Protein AF-A0A2E0ZLF5-F1 (afdb_monomer_lite)

Foldseek 3Di:
DDWDQDDQPDQFAFIFDKDWDWDDDPNDTDTDAIDGRQDRAAGSSDHADWDWDAFFPPFIWIWGWYWDDDPQKIWIKIWIWGDDPRDIDGQDIDTAKIDRRVLGWMKGWDWDFAYDPVDRGTKIKIWMWIWDADPPVDGDIDTDTDIWIWDDDDRHTDTDDDD

Sequence (163 aa):
MLTETINSECHACFPILTFAIFQRQAEEWILVSNQSDFSSIGSWGHAPPAKLIKIGQNRFGILFHHNNISSGISIGEIILVSELNSEFQIVLHEQIALRYLEEGWGYESEVTFIEDAESDWHKIQITTTGTIPTSATKQGVESIEEEKWFVWDEGSYRLAESN

Structure (mmCIF, N/CA/C/O backbone):
data_AF-A0A2E0ZLF5-F1
#
_entry.id   AF-A0A2E0ZLF5-F1
#
loop_
_atom_site.group_PDB
_atom_site.id
_atom_site.type_symbol
_atom_site.label_atom_id
_atom_site.label_alt_id
_atom_site.label_comp_id
_atom_site.label_asym_id
_atom_site.label_entity_id
_atom_site.label_seq_id
_atom_site.pdbx_PDB_ins_code
_atom_site.Cartn_x
_atom_site.Cartn_y
_atom_site.Cartn_z
_atom_site.occupancy
_atom_site.B_iso_or_equiv
_atom_site.auth_seq_id
_atom_site.auth_comp_id
_atom_site.auth_asym_id
_atom_site.auth_atom_id
_atom_site.pdbx_PDB_model_num
ATOM 1 N N . MET A 1 1 ? -9.240 -11.199 8.576 1.00 52.41 1 MET A N 1
ATOM 2 C CA . MET A 1 1 ? -9.731 -10.930 7.211 1.00 52.41 1 MET A CA 1
ATOM 3 C C . MET A 1 1 ? -10.483 -12.148 6.747 1.00 52.41 1 MET A C 1
ATOM 5 O O . MET A 1 1 ? -9.963 -13.248 6.893 1.00 52.41 1 MET A O 1
ATOM 9 N N . LEU A 1 2 ? -11.695 -11.943 6.256 1.00 54.41 2 LEU A N 1
ATOM 10 C CA . LEU A 1 2 ? -12.476 -12.976 5.594 1.00 54.41 2 LEU A CA 1
ATOM 11 C C . LEU A 1 2 ? -12.567 -12.590 4.119 1.00 54.41 2 LEU A C 1
ATOM 13 O O . LEU A 1 2 ? -12.679 -11.408 3.793 1.00 54.41 2 LEU A O 1
ATOM 17 N N . THR A 1 3 ? -12.464 -13.581 3.245 1.00 55.84 3 THR A N 1
ATOM 18 C CA . THR A 1 3 ? -12.505 -13.407 1.791 1.00 55.84 3 THR A CA 1
ATOM 19 C C . THR A 1 3 ? -13.573 -14.332 1.245 1.00 55.84 3 THR A C 1
ATOM 21 O O . THR A 1 3 ? -13.534 -15.529 1.534 1.00 55.84 3 THR A O 1
ATOM 24 N N . GLU A 1 4 ? -14.504 -13.798 0.463 1.00 53.81 4 GLU A N 1
ATOM 25 C CA . GLU A 1 4 ? -15.520 -14.593 -0.219 1.00 53.81 4 GLU A CA 1
ATOM 26 C C . GLU A 1 4 ? -15.163 -14.685 -1.705 1.00 53.81 4 GLU A C 1
ATOM 28 O O . GLU A 1 4 ? -15.055 -13.674 -2.400 1.00 53.81 4 GLU A O 1
ATOM 33 N N . THR A 1 5 ? -14.932 -15.904 -2.195 1.00 53.31 5 THR A N 1
ATOM 34 C CA . THR A 1 5 ? -14.670 -16.149 -3.616 1.00 53.31 5 THR A CA 1
ATOM 35 C C . THR A 1 5 ? -15.984 -16.490 -4.303 1.00 53.31 5 THR A C 1
ATOM 37 O O . THR A 1 5 ? -16.478 -17.614 -4.211 1.00 53.31 5 THR A O 1
ATOM 40 N N . ILE A 1 6 ? -16.551 -15.520 -5.017 1.00 51.09 6 ILE A N 1
ATOM 41 C CA . ILE A 1 6 ? -17.729 -15.740 -5.854 1.00 51.09 6 ILE A CA 1
ATOM 42 C C . ILE A 1 6 ? -17.239 -16.368 -7.166 1.00 51.09 6 ILE A C 1
ATOM 44 O O . ILE A 1 6 ? -16.841 -15.669 -8.091 1.00 51.09 6 ILE A O 1
ATOM 48 N N . ASN A 1 7 ? -17.280 -17.702 -7.228 1.00 50.22 7 ASN A N 1
ATOM 49 C CA . ASN A 1 7 ? -17.071 -18.526 -8.426 1.00 50.22 7 ASN A CA 1
ATOM 50 C C . ASN A 1 7 ? -15.598 -18.678 -8.890 1.00 50.22 7 ASN A C 1
ATOM 52 O O . ASN A 1 7 ? -14.987 -17.767 -9.446 1.00 50.22 7 ASN A O 1
ATOM 56 N N . SER A 1 8 ? -15.033 -19.879 -8.721 1.00 51.19 8 SER A N 1
ATOM 57 C CA . SER A 1 8 ? -13.628 -20.224 -9.020 1.00 51.19 8 SER A CA 1
ATOM 58 C C . SER A 1 8 ? -13.245 -20.227 -10.510 1.00 51.19 8 SER A C 1
ATOM 60 O O . SER A 1 8 ? -12.102 -20.522 -10.841 1.00 51.19 8 SER A O 1
ATOM 62 N N . GLU A 1 9 ? -14.180 -19.922 -11.414 1.00 56.34 9 GLU A N 1
ATOM 63 C CA . GLU A 1 9 ? -13.961 -19.872 -12.871 1.00 56.34 9 GLU A CA 1
ATOM 64 C C . GLU A 1 9 ? -13.923 -18.440 -13.433 1.00 56.34 9 GLU A C 1
ATOM 66 O O . GLU A 1 9 ? -13.903 -18.226 -14.647 1.00 56.34 9 GLU A O 1
ATOM 71 N N . CYS A 1 10 ? -13.941 -17.423 -12.572 1.00 64.31 10 CYS A N 1
ATOM 72 C CA . CYS A 1 10 ? -14.057 -16.053 -13.037 1.00 64.31 10 CYS A CA 1
ATOM 73 C C . CYS A 1 10 ? -12.703 -15.454 -13.449 1.00 64.31 10 CYS A C 1
ATOM 75 O O . CYS A 1 10 ? -11.949 -14.924 -12.631 1.00 64.31 10 CYS A O 1
ATOM 77 N N . HIS A 1 11 ? -12.446 -15.454 -14.759 1.00 61.75 11 HIS A N 1
ATOM 78 C CA . HIS A 1 11 ? -11.288 -14.821 -15.408 1.00 61.75 11 HIS A CA 1
ATOM 79 C C . HIS A 1 11 ? -11.178 -13.291 -15.200 1.00 61.75 11 HIS A C 1
ATOM 81 O O . HIS A 1 11 ? -10.225 -12.680 -15.668 1.00 61.75 11 HIS A O 1
ATOM 87 N N . ALA A 1 12 ? -12.144 -12.642 -14.548 1.00 66.06 12 ALA A N 1
ATOM 88 C CA . ALA A 1 12 ? -12.142 -11.192 -14.341 1.00 66.06 12 ALA A CA 1
ATOM 89 C C . ALA A 1 12 ? -12.788 -10.774 -13.010 1.00 66.06 12 ALA A C 1
ATOM 91 O O . ALA A 1 12 ? -13.354 -9.687 -12.911 1.00 66.06 12 ALA A O 1
ATOM 92 N N . CYS A 1 13 ? -12.752 -11.638 -11.990 1.00 74.06 13 CYS A N 1
ATOM 93 C CA . CYS A 1 13 ? -13.329 -11.299 -10.693 1.00 74.06 13 CYS A CA 1
ATOM 94 C C . CYS A 1 13 ? -12.293 -10.688 -9.759 1.00 74.06 13 CYS A C 1
ATOM 96 O O . CYS A 1 13 ? -11.176 -11.189 -9.610 1.00 74.06 13 CYS A O 1
ATOM 98 N N . PHE A 1 14 ? -12.729 -9.644 -9.069 1.00 78.94 14 PHE A N 1
ATOM 99 C CA . PHE A 1 14 ? -12.044 -9.076 -7.924 1.00 78.94 14 PHE A CA 1
ATOM 100 C C . PHE A 1 14 ? -12.754 -9.584 -6.667 1.00 78.94 14 PHE A C 1
ATOM 102 O O . PHE A 1 14 ? -13.984 -9.505 -6.605 1.00 78.94 14 PHE A O 1
ATOM 109 N N . PRO A 1 15 ? -12.031 -10.155 -5.692 1.00 83.81 15 PRO A N 1
ATOM 110 C CA . PRO A 1 15 ? -12.657 -10.596 -4.454 1.00 83.81 15 PRO A CA 1
ATOM 111 C C . PRO A 1 15 ? -13.179 -9.380 -3.687 1.00 83.81 15 PRO A C 1
ATOM 113 O O . PRO A 1 15 ? -12.544 -8.325 -3.673 1.00 83.81 15 PRO A O 1
ATOM 116 N N . ILE A 1 16 ? -14.311 -9.545 -3.013 1.00 85.25 16 ILE A N 1
ATOM 117 C CA . ILE A 1 16 ? -14.809 -8.538 -2.081 1.00 85.25 16 ILE A CA 1
ATOM 118 C C . ILE A 1 16 ? -14.161 -8.796 -0.721 1.00 85.25 16 ILE A C 1
ATOM 120 O O . ILE A 1 16 ? -14.220 -9.908 -0.186 1.00 85.25 16 ILE A O 1
ATOM 124 N N . LEU A 1 17 ? -13.511 -7.775 -0.167 1.00 88.56 17 LEU A N 1
ATOM 125 C CA . LEU A 1 17 ? -12.876 -7.863 1.143 1.00 88.56 17 LEU A CA 1
ATOM 126 C C . LEU A 1 17 ? -13.824 -7.425 2.259 1.00 88.56 17 LEU A C 1
ATOM 128 O O . LEU A 1 17 ? -14.506 -6.409 2.151 1.00 88.56 17 LEU A O 1
ATOM 132 N N . THR A 1 18 ? -13.804 -8.175 3.362 1.00 89.56 18 THR A N 1
ATOM 133 C CA . THR A 1 18 ? -14.472 -7.818 4.618 1.00 89.56 18 THR A CA 1
ATOM 134 C C . THR A 1 18 ? -13.446 -7.704 5.742 1.00 89.56 18 THR A C 1
ATOM 136 O O . THR A 1 18 ? -12.624 -8.609 5.965 1.00 89.56 18 THR A O 1
ATOM 139 N N . PHE A 1 19 ? -13.518 -6.602 6.486 1.00 90.94 19 PHE A N 1
ATOM 140 C CA . PHE A 1 19 ? -12.708 -6.373 7.675 1.00 90.94 19 PHE A CA 1
ATOM 141 C C . PHE A 1 19 ? -13.544 -6.518 8.938 1.00 90.94 19 PHE A C 1
ATOM 143 O O . PHE A 1 19 ? -14.638 -5.981 9.042 1.00 90.94 19 PHE A O 1
ATOM 150 N N . ALA A 1 20 ? -12.995 -7.235 9.912 1.00 90.25 20 ALA A N 1
ATOM 151 C CA . ALA A 1 20 ? -13.633 -7.472 11.194 1.00 90.25 20 ALA A CA 1
ATOM 152 C C . ALA A 1 20 ? -12.602 -7.312 12.308 1.00 90.25 20 ALA A C 1
ATOM 154 O O . ALA A 1 20 ? -11.486 -7.835 12.205 1.00 90.25 20 ALA A O 1
ATOM 155 N N . ILE A 1 21 ? -12.991 -6.609 13.367 1.00 88.62 21 ILE A N 1
ATOM 156 C CA . ILE A 1 21 ? -12.199 -6.440 14.582 1.00 88.62 21 ILE A CA 1
ATOM 157 C C . ILE A 1 21 ? -12.803 -7.334 15.651 1.00 88.62 21 ILE A C 1
ATOM 159 O O . ILE A 1 21 ? -13.998 -7.260 15.945 1.00 88.62 21 ILE A O 1
ATOM 163 N N . PHE A 1 22 ? -11.952 -8.164 16.245 1.00 91.00 22 PHE A N 1
ATOM 164 C CA . PHE A 1 22 ? -12.310 -8.997 17.379 1.00 91.00 22 PHE A CA 1
ATOM 165 C C . PHE A 1 22 ? -11.577 -8.500 18.617 1.00 91.00 22 PHE A C 1
ATOM 167 O O . PHE A 1 22 ? -10.369 -8.264 18.579 1.00 91.00 22 PHE A O 1
ATOM 174 N N . GLN A 1 23 ? -12.297 -8.381 19.726 1.00 92.00 23 GLN A N 1
ATOM 175 C CA . GLN A 1 23 ? -11.713 -8.087 21.026 1.00 92.00 23 GLN A CA 1
ATOM 176 C C . GLN A 1 23 ? -11.833 -9.320 21.910 1.00 92.00 23 GLN A C 1
ATOM 178 O O . GLN A 1 23 ? -12.897 -9.934 21.998 1.00 92.00 23 GLN A O 1
ATOM 183 N N . ARG A 1 24 ? -10.742 -9.683 22.585 1.00 92.19 24 ARG A N 1
ATOM 184 C CA . ARG A 1 24 ? -10.784 -10.736 23.596 1.00 92.19 24 ARG A CA 1
ATOM 185 C C . ARG A 1 24 ? -11.327 -10.158 24.898 1.00 92.19 24 ARG A C 1
ATOM 187 O O . ARG A 1 24 ? -10.733 -9.234 25.451 1.00 92.19 24 ARG A O 1
ATOM 194 N N . GLN A 1 25 ? -12.429 -10.706 25.392 1.00 93.19 25 GLN A N 1
ATOM 195 C CA . GLN A 1 25 ? -12.991 -10.396 26.703 1.00 93.19 25 GLN A CA 1
ATOM 196 C C . GLN A 1 25 ? -13.015 -11.680 27.534 1.00 93.19 25 GLN A C 1
ATOM 198 O O . GLN A 1 25 ? -13.673 -12.650 27.173 1.00 93.19 25 GLN A O 1
ATOM 203 N N . ALA A 1 26 ? -12.246 -11.697 28.629 1.00 91.38 26 ALA A N 1
ATOM 204 C CA . ALA A 1 26 ? -11.952 -12.908 29.397 1.00 91.38 26 ALA A CA 1
ATOM 205 C C . ALA A 1 26 ? -11.438 -14.057 28.496 1.00 91.38 26 ALA A C 1
ATOM 207 O O . ALA A 1 26 ? -10.326 -13.985 27.958 1.00 91.38 26 ALA A O 1
ATOM 208 N N . GLU A 1 27 ? -12.238 -15.106 28.318 1.00 92.81 27 GLU A N 1
ATOM 209 C CA . GLU A 1 27 ? -11.892 -16.290 27.525 1.00 92.81 27 GLU A CA 1
ATOM 210 C C . GLU A 1 27 ? -12.563 -16.324 26.144 1.00 92.81 27 GLU A C 1
ATOM 212 O O . GLU A 1 27 ? -12.315 -17.249 25.374 1.00 92.81 27 GLU A O 1
ATOM 217 N N . GLU A 1 28 ? -13.340 -15.300 25.784 1.00 94.50 28 GLU A N 1
ATOM 218 C CA . GLU A 1 28 ? -14.109 -15.260 24.539 1.00 94.50 28 GLU A CA 1
ATOM 219 C C . GLU A 1 28 ? -13.610 -14.165 23.588 1.00 94.50 28 GLU A C 1
ATOM 221 O O . GLU A 1 28 ? -13.110 -13.116 24.002 1.00 94.50 28 GLU A O 1
ATOM 226 N N . TRP A 1 29 ? -13.747 -14.415 22.285 1.00 94.88 29 TRP A N 1
ATOM 227 C CA . TRP A 1 29 ? -13.572 -13.402 21.248 1.00 94.88 29 TRP A CA 1
ATOM 228 C C . TRP A 1 29 ? -14.935 -12.859 20.858 1.00 94.88 29 TRP A C 1
ATOM 230 O O . TRP A 1 29 ? -15.796 -13.611 20.405 1.00 94.88 29 TRP A O 1
ATOM 240 N N . ILE A 1 30 ? -15.108 -11.550 20.985 1.00 95.12 30 ILE A N 1
ATOM 241 C CA . ILE A 1 30 ? -16.316 -10.865 20.545 1.00 95.12 30 ILE A CA 1
ATOM 242 C C . ILE A 1 30 ? -16.019 -10.039 19.296 1.00 95.12 30 ILE A C 1
ATOM 244 O O . ILE A 1 30 ? -14.960 -9.419 19.185 1.00 95.12 30 ILE A O 1
ATOM 248 N N . LEU A 1 31 ? -16.951 -10.035 18.346 1.00 91.06 31 LEU A N 1
ATOM 249 C CA . LEU A 1 31 ? -16.909 -9.138 17.195 1.00 91.06 31 LEU A CA 1
ATOM 250 C C . LEU A 1 31 ? -17.287 -7.729 17.664 1.00 91.06 31 LEU A C 1
ATOM 252 O O . LEU A 1 31 ? -18.389 -7.538 18.173 1.00 91.06 31 LEU A O 1
ATOM 256 N N . VAL A 1 32 ? -16.386 -6.760 17.503 1.00 90.62 32 VAL A N 1
ATOM 257 C CA . VAL A 1 32 ? -16.615 -5.368 17.939 1.00 90.62 32 VAL A CA 1
ATOM 258 C C . VAL A 1 32 ? -16.877 -4.413 16.781 1.00 90.62 32 VAL A C 1
ATOM 260 O O . VAL A 1 32 ? -17.610 -3.446 16.948 1.00 90.62 32 VAL A O 1
ATOM 263 N N . SER A 1 33 ? -16.319 -4.695 15.605 1.00 87.75 33 SER A N 1
ATOM 264 C CA . SER A 1 33 ? -16.572 -3.932 14.383 1.00 87.75 33 SER A CA 1
ATOM 265 C C . SER A 1 33 ? -16.518 -4.861 13.178 1.00 87.75 33 SER A C 1
ATOM 267 O O . SER A 1 33 ? -15.731 -5.812 13.158 1.00 87.75 33 SER A O 1
ATOM 269 N N . ASN A 1 34 ? -17.369 -4.599 12.191 1.00 90.81 34 ASN A N 1
ATOM 270 C CA . ASN A 1 34 ? -17.401 -5.312 10.924 1.00 90.81 34 ASN A CA 1
ATOM 271 C C . ASN A 1 34 ? -17.730 -4.336 9.796 1.00 90.81 34 ASN A C 1
ATOM 273 O O . ASN A 1 34 ? -18.782 -3.700 9.813 1.00 90.81 34 ASN A O 1
ATOM 277 N N . GLN A 1 35 ? -16.860 -4.285 8.798 1.00 91.06 35 GLN A N 1
ATOM 278 C CA . GLN A 1 35 ? -17.056 -3.549 7.562 1.00 91.06 35 GLN A CA 1
ATOM 279 C C . GLN A 1 35 ? -17.039 -4.545 6.409 1.00 91.06 35 GLN A C 1
ATOM 281 O O . GLN A 1 35 ? -15.987 -5.044 5.997 1.00 91.06 35 GLN A O 1
ATOM 286 N N . SER A 1 36 ? -18.244 -4.856 5.941 1.00 88.25 36 SER A N 1
ATOM 287 C CA . SER A 1 36 ? -18.469 -5.660 4.741 1.00 88.25 36 SER A CA 1
ATOM 288 C C . SER A 1 36 ? -18.308 -4.802 3.489 1.00 88.25 36 SER A C 1
ATOM 290 O O . SER A 1 36 ? -18.331 -3.574 3.574 1.00 88.25 36 SER A O 1
ATOM 292 N N . ASP A 1 37 ? -18.101 -5.459 2.348 1.00 85.50 37 ASP A N 1
ATOM 293 C CA . ASP A 1 37 ? -18.020 -4.821 1.030 1.00 85.50 37 ASP A CA 1
ATOM 294 C C . ASP A 1 37 ? -17.003 -3.671 0.939 1.00 85.50 37 ASP A C 1
ATOM 296 O O . ASP A 1 37 ? -17.204 -2.698 0.218 1.00 85.50 37 ASP A O 1
ATOM 300 N N . PHE A 1 38 ? -15.889 -3.779 1.674 1.00 87.31 38 PHE A N 1
ATOM 301 C CA . PHE A 1 38 ? -14.923 -2.689 1.813 1.00 87.31 38 PHE A CA 1
ATOM 302 C C . PHE A 1 38 ? -14.305 -2.280 0.473 1.00 87.31 38 PHE A C 1
ATOM 304 O O . PHE A 1 38 ? -14.248 -1.099 0.137 1.00 87.31 38 PHE A O 1
ATOM 311 N N . SER A 1 39 ? -13.767 -3.251 -0.267 1.00 82.19 39 SER A N 1
ATOM 312 C CA . SER A 1 39 ? -13.082 -2.985 -1.529 1.00 82.19 39 SER A CA 1
ATOM 313 C C . SER A 1 39 ? -12.891 -4.259 -2.342 1.00 82.19 39 SER A C 1
ATOM 315 O O . SER A 1 39 ? -12.969 -5.375 -1.820 1.00 82.19 39 SER A O 1
ATOM 317 N N . SER A 1 40 ? -12.598 -4.063 -3.622 1.00 82.81 40 SER A N 1
ATOM 318 C CA . SER A 1 40 ? -12.305 -5.090 -4.611 1.00 82.81 40 SER A CA 1
ATOM 319 C C . SER A 1 40 ? -10.795 -5.159 -4.876 1.00 82.81 40 SER A C 1
ATOM 321 O O . SER A 1 40 ? -10.328 -4.792 -5.953 1.00 82.81 40 SER A O 1
ATOM 323 N N . ILE A 1 41 ? -10.020 -5.568 -3.867 1.00 84.69 41 ILE A N 1
ATOM 324 C CA . ILE A 1 41 ? -8.551 -5.654 -3.935 1.00 84.69 41 ILE A CA 1
ATOM 325 C C . ILE A 1 41 ? -8.140 -7.096 -4.238 1.00 84.69 41 ILE A C 1
ATOM 327 O O . ILE A 1 41 ? -8.448 -8.005 -3.469 1.00 84.69 41 ILE A O 1
ATOM 331 N N . GLY A 1 42 ? -7.390 -7.304 -5.320 1.00 85.06 42 GLY A N 1
ATOM 332 C CA . GLY A 1 42 ? -6.890 -8.615 -5.727 1.00 85.06 42 GLY A CA 1
ATOM 333 C C . GLY A 1 42 ? -7.074 -8.874 -7.212 1.00 85.06 42 GLY A C 1
ATOM 334 O O . GLY A 1 42 ? -7.282 -7.961 -8.006 1.00 85.06 42 GLY A O 1
ATOM 335 N N . SER A 1 43 ? -6.966 -10.131 -7.620 1.00 83.56 43 SER A N 1
ATOM 336 C CA . SER A 1 43 ? -7.179 -10.538 -9.012 1.00 83.56 43 SER A CA 1
ATOM 337 C C . SER A 1 43 ? -7.558 -12.006 -9.078 1.00 83.56 43 SER A C 1
ATOM 339 O O . SER A 1 43 ? -7.214 -12.779 -8.183 1.00 83.56 43 SER A O 1
ATOM 341 N N . TRP A 1 44 ? -8.248 -12.395 -10.151 1.00 81.00 44 TRP A N 1
ATOM 342 C CA . TRP A 1 44 ? -8.591 -13.796 -10.422 1.00 81.00 44 TRP A CA 1
ATOM 343 C C . TRP A 1 44 ? -9.384 -14.455 -9.278 1.00 81.00 44 TRP A C 1
ATOM 345 O O . TRP A 1 44 ? -9.195 -15.627 -8.976 1.00 81.00 44 TRP A O 1
ATOM 355 N N . GLY A 1 45 ? -10.236 -13.686 -8.592 1.00 80.81 45 GLY A N 1
ATOM 356 C CA . GLY A 1 45 ? -11.023 -14.150 -7.443 1.00 80.81 45 GLY A CA 1
ATOM 357 C C . GLY A 1 45 ? -10.225 -14.361 -6.149 1.00 80.81 45 GLY A C 1
ATOM 358 O O . GLY A 1 45 ? -10.790 -14.828 -5.157 1.00 80.81 45 GLY A O 1
ATOM 359 N N . HIS A 1 46 ? -8.938 -14.004 -6.128 1.00 83.69 46 HIS A N 1
ATOM 360 C CA . HIS A 1 46 ? -8.052 -14.176 -4.981 1.00 83.69 46 HIS A CA 1
ATOM 361 C C . HIS A 1 46 ? -7.635 -12.839 -4.377 1.00 83.69 46 HIS A C 1
ATOM 363 O O . HIS A 1 46 ? -7.236 -11.909 -5.084 1.00 83.69 46 HIS A O 1
ATOM 369 N N . ALA A 1 47 ? -7.714 -12.756 -3.047 1.00 87.50 47 ALA A N 1
ATOM 370 C CA . ALA A 1 47 ? -7.186 -11.619 -2.309 1.00 87.50 47 ALA A CA 1
ATOM 371 C C . ALA A 1 47 ? -5.650 -11.667 -2.315 1.00 87.50 47 ALA A C 1
ATOM 373 O O . ALA A 1 47 ? -5.074 -12.761 -2.258 1.00 87.50 47 ALA A O 1
ATOM 374 N N . PRO A 1 48 ? -4.969 -10.514 -2.358 1.00 88.94 48 PRO A N 1
ATOM 375 C CA . PRO A 1 48 ? -3.524 -10.488 -2.258 1.00 88.94 48 PRO A CA 1
ATOM 376 C C . PRO A 1 48 ? -3.069 -10.870 -0.842 1.00 88.94 48 PRO A C 1
ATOM 378 O O . PRO A 1 48 ? -3.818 -10.689 0.126 1.00 88.94 48 PRO A O 1
ATOM 381 N N . PRO A 1 49 ? -1.828 -11.361 -0.684 1.00 90.44 49 PRO A N 1
ATOM 382 C CA . PRO A 1 49 ? -1.225 -11.555 0.625 1.00 90.44 49 PRO A CA 1
ATOM 383 C C . PRO A 1 49 ? -1.291 -10.277 1.466 1.00 90.44 49 PRO A C 1
ATOM 385 O O . PRO A 1 49 ? -0.907 -9.200 1.007 1.00 90.44 49 PRO A O 1
ATOM 388 N N . ALA A 1 50 ? -1.736 -10.422 2.711 1.00 91.75 50 ALA A N 1
ATOM 389 C CA . ALA A 1 50 ? -1.884 -9.330 3.663 1.00 91.75 50 ALA A CA 1
ATOM 390 C C . ALA A 1 50 ? -0.933 -9.512 4.851 1.00 91.75 50 ALA A C 1
ATOM 392 O O . ALA A 1 50 ? -0.762 -10.622 5.361 1.00 91.75 50 ALA A O 1
ATOM 393 N N . LYS A 1 51 ? -0.335 -8.417 5.323 1.00 95.50 51 LYS A N 1
ATOM 394 C CA . LYS A 1 51 ? 0.519 -8.379 6.517 1.00 95.50 51 LYS A CA 1
ATOM 395 C C . LYS A 1 51 ? 0.014 -7.314 7.481 1.00 95.50 51 LYS A C 1
ATOM 397 O O . LYS A 1 51 ? -0.244 -6.190 7.065 1.00 95.50 51 LYS A O 1
ATOM 402 N N . LEU A 1 52 ? -0.087 -7.650 8.765 1.00 95.19 52 LEU A N 1
ATOM 403 C CA . LEU A 1 52 ? -0.273 -6.644 9.809 1.00 95.19 52 LEU A CA 1
ATOM 404 C C . LEU A 1 52 ? 1.070 -5.949 10.048 1.00 95.19 52 LEU A C 1
ATOM 406 O O . LEU A 1 52 ? 2.065 -6.618 10.329 1.00 95.19 52 LEU A O 1
ATOM 410 N N . ILE A 1 53 ? 1.095 -4.628 9.939 1.00 96.94 53 ILE A N 1
ATOM 411 C CA . ILE A 1 53 ? 2.298 -3.817 10.118 1.00 96.94 53 ILE A CA 1
ATOM 412 C C . ILE A 1 53 ? 2.037 -2.676 11.097 1.00 96.94 53 ILE A C 1
ATOM 414 O O . ILE A 1 53 ? 0.909 -2.202 11.227 1.00 96.94 53 ILE A O 1
ATOM 418 N N . LYS A 1 54 ? 3.084 -2.232 11.794 1.00 96.75 54 LYS A N 1
ATOM 419 C CA . LYS A 1 54 ? 3.023 -1.061 12.670 1.00 96.75 54 LYS A CA 1
ATOM 420 C C . LYS A 1 54 ? 3.279 0.198 11.836 1.00 96.75 54 LYS A C 1
ATOM 422 O O . LYS A 1 54 ? 4.323 0.300 11.200 1.00 96.75 54 LYS A O 1
ATOM 427 N N . ILE A 1 55 ? 2.334 1.133 11.849 1.00 97.19 55 ILE A N 1
ATOM 428 C CA . ILE A 1 55 ? 2.348 2.364 11.030 1.00 97.19 55 ILE A CA 1
ATOM 429 C C . ILE A 1 55 ? 2.363 3.635 11.885 1.00 97.19 55 ILE A C 1
ATOM 431 O O . ILE A 1 55 ? 2.128 4.733 11.397 1.00 97.19 55 ILE A O 1
ATOM 435 N N . GLY A 1 56 ? 2.596 3.479 13.182 1.00 96.06 56 GLY A N 1
ATOM 436 C CA . GLY A 1 56 ? 2.592 4.542 14.174 1.00 96.06 56 GLY A CA 1
ATOM 437 C C . GLY A 1 56 ? 2.844 3.973 15.563 1.00 96.06 56 GLY A C 1
ATOM 438 O O . GLY A 1 56 ? 2.792 2.753 15.746 1.00 96.06 56 GLY A O 1
ATOM 439 N N . GLN A 1 57 ? 3.057 4.824 16.567 1.00 90.25 57 GLN A N 1
ATOM 440 C CA . GLN A 1 57 ? 3.446 4.381 17.919 1.00 90.25 57 GLN A CA 1
ATOM 441 C C . GLN A 1 57 ? 2.491 3.330 18.506 1.00 90.25 57 GLN A C 1
ATOM 443 O O . GLN A 1 57 ? 2.947 2.321 19.049 1.00 90.25 57 GLN A O 1
ATOM 448 N N . ASN A 1 58 ? 1.186 3.534 18.308 1.00 89.88 58 ASN A N 1
ATOM 449 C CA . ASN A 1 58 ? 0.103 2.627 18.699 1.00 89.88 58 ASN A CA 1
ATOM 450 C C . ASN A 1 58 ? -0.875 2.373 17.539 1.00 89.88 58 ASN A C 1
ATOM 452 O O . ASN A 1 58 ? -2.069 2.179 17.758 1.00 89.88 58 ASN A O 1
ATOM 456 N N . ARG A 1 59 ? -0.387 2.422 16.293 1.00 93.31 59 ARG A N 1
ATOM 457 C CA . ARG A 1 59 ? -1.216 2.277 15.090 1.00 93.31 59 ARG A CA 1
ATOM 458 C C . ARG A 1 59 ? -0.750 1.100 14.258 1.00 93.31 59 A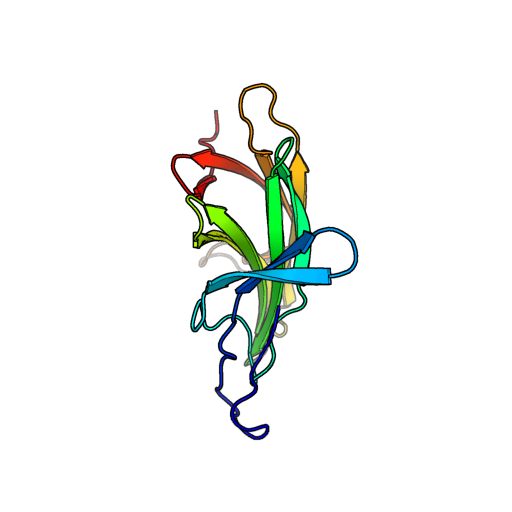RG A C 1
ATOM 460 O O . ARG A 1 59 ? 0.450 0.893 14.066 1.00 93.31 59 ARG A O 1
ATOM 467 N N . PHE A 1 60 ? -1.714 0.357 13.737 1.00 95.25 60 PHE A N 1
ATOM 468 C CA . PHE A 1 60 ? -1.470 -0.788 12.879 1.00 95.25 60 PHE A CA 1
ATOM 469 C C . PHE A 1 60 ? -2.260 -0.649 11.588 1.00 95.25 60 PHE A C 1
ATOM 471 O O . PHE A 1 60 ? -3.384 -0.155 11.590 1.00 95.25 60 PHE A O 1
ATOM 478 N N . GLY A 1 61 ? -1.660 -1.118 10.504 1.00 95.94 61 GLY A N 1
ATOM 479 C CA . GLY A 1 61 ? -2.292 -1.218 9.201 1.00 95.94 61 GLY A CA 1
ATOM 480 C C . GLY A 1 61 ? -2.178 -2.623 8.643 1.00 95.94 61 GLY A C 1
ATOM 481 O O . GLY A 1 61 ? -1.386 -3.447 9.107 1.00 95.94 61 GLY A O 1
ATOM 482 N N . ILE A 1 62 ? -2.976 -2.888 7.622 1.00 96.12 62 ILE A N 1
ATOM 483 C CA . ILE A 1 62 ? -2.940 -4.111 6.838 1.00 96.12 62 ILE A CA 1
ATOM 484 C C . ILE A 1 62 ? -2.338 -3.745 5.487 1.00 96.12 62 ILE A C 1
ATOM 486 O O . ILE A 1 62 ? -2.947 -3.024 4.701 1.00 96.12 62 ILE A O 1
ATOM 490 N N . LEU A 1 63 ? -1.117 -4.218 5.254 1.00 97.12 63 LEU A N 1
ATOM 491 C CA . LEU A 1 63 ? -0.373 -4.005 4.023 1.00 97.12 63 LEU A CA 1
ATOM 492 C C . LEU A 1 63 ? -0.594 -5.185 3.085 1.00 97.12 63 LEU A C 1
ATOM 494 O O . LEU A 1 63 ? -0.172 -6.312 3.367 1.00 97.12 63 LEU A O 1
ATOM 498 N N . PHE A 1 64 ? -1.228 -4.911 1.958 1.00 95.75 64 PHE A N 1
ATOM 499 C CA . PHE A 1 64 ? -1.366 -5.847 0.858 1.00 95.75 64 PHE A CA 1
ATOM 500 C C . PHE A 1 64 ? -0.224 -5.677 -0.130 1.00 95.75 64 PHE A C 1
ATOM 502 O O . PHE A 1 64 ? 0.166 -4.552 -0.431 1.00 95.75 64 PHE A O 1
ATOM 509 N N . HIS A 1 65 ? 0.269 -6.797 -0.652 1.00 93.56 65 HIS A N 1
ATOM 510 C CA . HIS A 1 65 ? 1.136 -6.809 -1.829 1.00 93.56 65 HIS A CA 1
ATOM 511 C C . HIS A 1 65 ? 0.362 -7.447 -2.970 1.00 93.56 65 HIS A C 1
ATOM 513 O O . HIS A 1 65 ? 0.084 -8.649 -2.941 1.00 93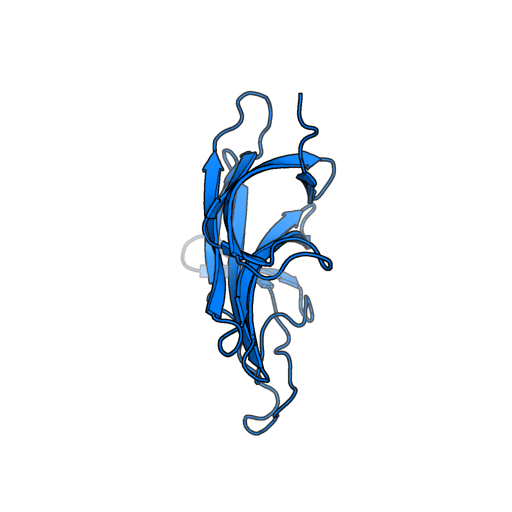.56 65 HIS A O 1
ATOM 519 N N . HIS A 1 66 ? -0.009 -6.647 -3.957 1.00 91.00 66 HIS A N 1
ATOM 520 C CA . HIS A 1 66 ? -0.728 -7.117 -5.126 1.00 91.00 66 HIS A CA 1
ATOM 521 C C . HIS A 1 66 ? 0.223 -7.149 -6.312 1.00 91.00 66 HIS A C 1
ATOM 523 O O . HIS A 1 66 ? 0.910 -6.180 -6.594 1.00 91.00 66 HIS A O 1
ATOM 529 N N . ASN A 1 67 ? 0.293 -8.295 -6.981 1.00 89.25 67 ASN A N 1
ATOM 530 C CA . ASN A 1 67 ? 1.053 -8.442 -8.210 1.00 89.25 67 ASN A CA 1
ATOM 531 C C . ASN A 1 67 ? 0.108 -8.949 -9.290 1.00 89.25 67 ASN A C 1
ATOM 533 O O . ASN A 1 67 ? -0.662 -9.885 -9.054 1.00 89.25 67 ASN A O 1
ATOM 537 N N . ASN A 1 68 ? 0.192 -8.356 -10.471 1.00 88.06 68 ASN A N 1
ATOM 538 C CA . ASN A 1 68 ? -0.558 -8.782 -11.637 1.00 88.06 68 ASN A CA 1
ATOM 539 C C . ASN A 1 68 ? 0.371 -8.883 -12.845 1.00 88.06 68 ASN A C 1
ATOM 541 O O . ASN A 1 68 ? 1.287 -8.080 -13.013 1.00 88.06 68 ASN A O 1
ATOM 545 N N . ILE A 1 69 ? 0.121 -9.875 -13.694 1.00 88.69 69 ILE A N 1
ATOM 546 C CA . ILE A 1 69 ? 0.841 -10.061 -14.949 1.00 88.69 69 ILE A CA 1
ATOM 547 C C . ILE A 1 69 ? -0.193 -10.194 -16.057 1.00 88.69 69 ILE A C 1
ATOM 549 O O . ILE A 1 69 ? -1.046 -11.079 -16.020 1.00 88.69 69 ILE A O 1
ATOM 553 N N . SER A 1 70 ? -0.094 -9.330 -17.061 1.00 87.44 70 SER A N 1
ATOM 554 C CA . SER A 1 70 ? -0.936 -9.379 -18.251 1.00 87.44 70 SER A CA 1
ATOM 555 C C . SER A 1 70 ? -0.140 -8.935 -19.468 1.00 87.44 70 SER A C 1
ATOM 557 O O . SER A 1 70 ? 0.587 -7.950 -19.411 1.00 87.44 70 SER A O 1
ATOM 559 N N . SER A 1 71 ? -0.297 -9.649 -20.584 1.00 89.19 71 SER A N 1
ATOM 560 C CA . SER A 1 71 ? 0.267 -9.261 -21.888 1.00 89.19 71 SER A CA 1
ATOM 561 C C . SER A 1 71 ? 1.767 -8.915 -21.863 1.00 89.19 71 SER A C 1
ATOM 563 O O . SER A 1 71 ? 2.189 -7.955 -22.494 1.00 89.19 71 SER A O 1
ATOM 565 N N . GLY A 1 72 ? 2.575 -9.665 -21.104 1.00 90.50 72 GLY A N 1
ATOM 566 C CA . GLY A 1 72 ? 4.023 -9.430 -21.009 1.00 90.50 72 GLY A CA 1
ATOM 567 C C . GLY A 1 72 ? 4.443 -8.292 -20.068 1.00 90.50 72 GLY A C 1
ATOM 568 O O . GLY A 1 72 ? 5.638 -8.025 -19.940 1.00 90.50 72 GLY A O 1
ATOM 569 N N . ILE A 1 73 ? 3.492 -7.658 -19.378 1.00 92.69 73 ILE A N 1
ATOM 570 C CA . ILE A 1 73 ? 3.731 -6.604 -18.390 1.00 92.69 73 ILE A CA 1
ATOM 571 C C . ILE A 1 73 ? 3.428 -7.159 -16.998 1.00 92.69 73 ILE A C 1
ATOM 573 O O . ILE A 1 73 ? 2.354 -7.716 -16.765 1.00 92.69 73 ILE A O 1
ATOM 577 N N . SER A 1 74 ? 4.375 -7.010 -16.073 1.00 94.62 74 SER A N 1
ATOM 578 C CA . SER A 1 74 ? 4.186 -7.287 -14.647 1.00 94.62 74 SER A CA 1
ATOM 579 C C . SER A 1 74 ? 4.076 -5.972 -13.890 1.00 94.62 74 SER A C 1
ATOM 581 O O . SER A 1 74 ? 4.943 -5.114 -14.038 1.00 94.62 74 SER A O 1
ATOM 583 N N . ILE A 1 75 ? 3.051 -5.841 -13.055 1.00 94.44 75 ILE A N 1
ATOM 584 C CA . ILE A 1 75 ? 2.812 -4.688 -12.183 1.00 94.44 75 ILE A CA 1
ATOM 585 C C . ILE A 1 75 ? 2.765 -5.194 -10.742 1.00 94.44 75 ILE A C 1
ATOM 587 O O . ILE A 1 75 ? 2.130 -6.216 -10.471 1.00 94.44 75 ILE A O 1
ATOM 591 N N . GLY A 1 76 ? 3.458 -4.504 -9.841 1.00 95.25 76 GLY A N 1
ATOM 592 C CA . GLY A 1 76 ? 3.384 -4.726 -8.401 1.00 95.25 76 GLY A CA 1
ATOM 593 C C . GLY A 1 76 ? 2.926 -3.459 -7.693 1.00 95.25 76 GLY A C 1
ATOM 594 O O . GLY A 1 76 ? 3.430 -2.373 -7.972 1.00 95.25 76 GLY A O 1
ATOM 595 N N . GLU A 1 77 ? 1.988 -3.603 -6.769 1.00 96.00 77 GLU A N 1
ATOM 596 C CA . GLU A 1 77 ? 1.362 -2.525 -6.011 1.00 96.00 77 GLU A CA 1
ATOM 597 C C . GLU A 1 77 ? 1.356 -2.870 -4.519 1.00 96.00 77 GLU A C 1
ATOM 599 O O . GLU A 1 77 ? 1.209 -4.033 -4.118 1.00 96.00 77 GLU A O 1
ATOM 604 N N . ILE A 1 78 ? 1.480 -1.841 -3.685 1.00 96.88 78 ILE A N 1
ATOM 605 C CA . ILE A 1 78 ? 1.125 -1.922 -2.273 1.00 96.88 78 ILE A CA 1
ATOM 606 C C . ILE A 1 78 ? -0.171 -1.179 -2.017 1.00 96.88 78 ILE A C 1
ATOM 608 O O . ILE A 1 78 ? -0.392 -0.082 -2.525 1.00 96.88 78 ILE A O 1
ATOM 612 N N . ILE A 1 79 ? -1.004 -1.757 -1.160 1.00 97.31 79 ILE A N 1
ATOM 613 C CA . ILE A 1 79 ? -2.206 -1.097 -0.660 1.00 97.31 79 ILE A CA 1
ATOM 614 C C . ILE A 1 79 ? -2.161 -1.186 0.856 1.00 97.31 79 ILE A C 1
ATOM 616 O O . ILE A 1 79 ? -2.141 -2.280 1.423 1.00 97.31 79 ILE A O 1
ATOM 620 N N . LEU A 1 80 ? -2.117 -0.038 1.520 1.00 97.75 80 LEU A N 1
ATOM 621 C CA . LEU A 1 80 ? -2.161 0.054 2.969 1.00 97.75 80 LEU A CA 1
ATOM 622 C C . LEU A 1 80 ? -3.565 0.444 3.403 1.00 97.75 80 LEU A C 1
ATOM 624 O O . LEU A 1 80 ? -4.072 1.500 3.027 1.00 97.75 80 LEU A O 1
ATOM 628 N N . VAL A 1 81 ? -4.167 -0.393 4.236 1.00 96.75 81 VAL A N 1
ATOM 629 C CA . VAL A 1 81 ? -5.464 -0.135 4.859 1.00 96.75 81 VAL A CA 1
ATOM 630 C C . VAL A 1 81 ? -5.265 0.093 6.352 1.00 96.75 81 VAL A C 1
ATOM 632 O O . VAL A 1 81 ? -4.544 -0.664 7.000 1.00 96.75 81 VAL A O 1
ATOM 635 N N . SER A 1 82 ? -5.914 1.107 6.915 1.00 95.50 82 SER A N 1
ATOM 636 C CA . SER A 1 82 ? -5.929 1.368 8.357 1.00 95.50 82 SER A CA 1
ATOM 637 C C . SER A 1 82 ? -7.339 1.691 8.823 1.00 95.50 82 SER A C 1
ATOM 639 O O . SER A 1 82 ? -8.155 2.190 8.052 1.00 95.50 82 SER A O 1
ATOM 641 N N . GLU A 1 83 ? -7.614 1.429 10.096 1.00 93.00 83 GLU A N 1
ATOM 642 C CA . GLU A 1 83 ? -8.812 1.932 10.759 1.00 93.00 83 GLU A CA 1
ATOM 643 C C . GLU A 1 83 ? -8.634 3.423 11.090 1.00 93.00 83 GLU A C 1
ATOM 645 O O . GLU A 1 83 ? -7.637 3.825 11.696 1.00 93.00 83 GLU A O 1
ATOM 650 N N . LEU A 1 84 ? -9.607 4.236 10.687 1.00 92.06 84 LEU A N 1
ATOM 651 C CA . LEU A 1 84 ? -9.743 5.657 10.975 1.00 92.06 84 LEU A CA 1
ATOM 652 C C . LEU A 1 84 ? -11.180 5.914 11.420 1.00 92.06 84 LEU A C 1
ATOM 654 O O . LEU A 1 84 ? -12.122 5.583 10.707 1.00 92.06 84 LEU A O 1
ATOM 658 N N . ASN A 1 85 ? -11.362 6.521 12.594 1.00 89.56 85 ASN A N 1
ATOM 659 C CA . ASN A 1 85 ? -12.691 6.845 13.129 1.00 89.56 85 ASN A CA 1
ATOM 660 C C . ASN A 1 85 ? -13.661 5.641 13.161 1.00 89.56 85 ASN A C 1
ATOM 662 O O . ASN A 1 85 ? -14.862 5.809 12.979 1.00 89.56 85 ASN A O 1
ATOM 666 N N . SER A 1 86 ? -13.147 4.444 13.467 1.00 87.50 86 SER A N 1
ATOM 667 C CA . SER A 1 86 ? -13.884 3.163 13.498 1.00 87.50 86 SER A CA 1
ATOM 668 C C . SER A 1 86 ? -14.257 2.567 12.133 1.00 87.50 86 SER A C 1
ATOM 670 O O . SER A 1 86 ? -15.031 1.612 12.074 1.00 87.50 86 SER A O 1
ATOM 672 N N . GLU A 1 87 ? -13.700 3.094 11.041 1.00 90.88 87 GLU A N 1
ATOM 673 C CA . GLU A 1 87 ? -13.884 2.575 9.684 1.00 90.88 87 GLU A CA 1
ATOM 674 C C . GLU A 1 87 ? -12.528 2.264 9.048 1.00 90.88 87 GLU A C 1
ATOM 676 O O . GLU A 1 87 ? -11.580 3.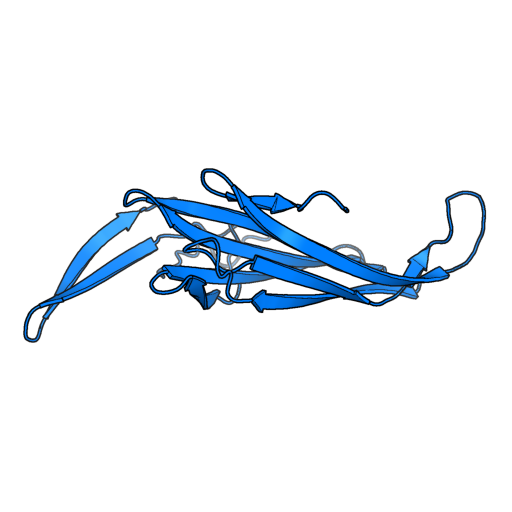041 9.149 1.00 90.88 87 GLU A O 1
ATOM 681 N N . PHE A 1 88 ? -12.413 1.130 8.366 1.00 93.50 88 PHE A N 1
ATOM 682 C CA . PHE A 1 88 ? -11.256 0.841 7.532 1.00 93.50 88 PHE A CA 1
ATOM 683 C C . PHE A 1 88 ? -11.280 1.726 6.290 1.00 93.50 88 PHE A C 1
ATOM 685 O O . PHE A 1 88 ? -12.326 1.930 5.671 1.00 93.50 88 PHE A O 1
ATOM 692 N N . GLN A 1 89 ? -10.105 2.231 5.919 1.00 94.88 89 GLN A N 1
ATOM 693 C CA . GLN A 1 89 ? -9.881 3.080 4.753 1.00 94.88 89 GLN A CA 1
ATOM 694 C C . GLN A 1 89 ? -8.542 2.725 4.102 1.00 94.88 89 GLN A C 1
ATOM 696 O O . GLN A 1 89 ? -7.591 2.347 4.790 1.00 94.88 89 GLN A O 1
ATOM 701 N N . ILE A 1 90 ? -8.457 2.846 2.774 1.00 96.12 90 ILE A N 1
ATOM 702 C CA . ILE A 1 90 ? -7.168 2.805 2.072 1.00 96.12 90 ILE A CA 1
ATOM 703 C C . ILE A 1 90 ? -6.450 4.120 2.373 1.00 96.12 90 ILE A C 1
ATOM 705 O O . ILE A 1 90 ? -6.952 5.186 2.030 1.00 96.12 90 ILE A O 1
ATOM 709 N N . VAL A 1 91 ? -5.282 4.036 3.004 1.00 97.44 91 VAL A N 1
ATOM 710 C CA . VAL A 1 91 ? -4.490 5.202 3.415 1.00 97.44 91 VAL A CA 1
ATOM 711 C C . VAL A 1 91 ? -3.218 5.394 2.590 1.00 97.44 91 VAL A C 1
ATOM 713 O O . VAL A 1 91 ? -2.638 6.472 2.636 1.00 97.44 91 VAL A O 1
ATOM 716 N N . LEU A 1 92 ? -2.790 4.386 1.826 1.00 97.94 92 LEU A N 1
ATOM 717 C CA . LEU A 1 92 ? -1.756 4.496 0.790 1.00 97.94 92 LEU A CA 1
ATOM 718 C C . LEU A 1 92 ? -2.047 3.473 -0.313 1.00 97.94 92 LEU A C 1
ATOM 720 O O . LEU A 1 92 ? -2.401 2.332 -0.012 1.00 97.94 92 LEU A O 1
ATOM 724 N N . HIS A 1 93 ? -1.860 3.865 -1.570 1.00 97.06 93 HIS A N 1
ATOM 725 C CA . HIS A 1 93 ? -1.859 2.955 -2.711 1.00 97.06 93 HIS A CA 1
ATOM 726 C C . HIS A 1 93 ? -0.777 3.406 -3.690 1.00 97.06 93 HIS A C 1
ATOM 728 O O . HIS A 1 93 ? -0.874 4.502 -4.232 1.00 97.06 93 HIS A O 1
ATOM 734 N N . GLU A 1 94 ? 0.249 2.581 -3.889 1.00 97.19 94 GLU A N 1
ATOM 735 C CA . GLU A 1 94 ? 1.400 2.924 -4.727 1.00 97.19 94 GLU A CA 1
ATOM 736 C C . GLU A 1 94 ? 1.853 1.739 -5.573 1.00 97.19 94 GLU A C 1
ATOM 738 O O . GLU A 1 94 ? 1.887 0.598 -5.103 1.00 97.19 94 GLU A O 1
ATOM 743 N N . GLN A 1 95 ? 2.261 2.030 -6.808 1.00 96.62 95 GLN A N 1
ATOM 744 C CA . GLN A 1 95 ? 2.939 1.063 -7.661 1.00 96.62 95 GLN A CA 1
ATOM 745 C C . GLN A 1 95 ? 4.403 0.955 -7.223 1.00 96.62 95 GLN A C 1
ATOM 747 O O . GLN A 1 95 ? 5.145 1.934 -7.247 1.00 96.62 95 GLN A O 1
ATOM 752 N N . ILE A 1 96 ? 4.818 -0.250 -6.846 1.00 97.06 96 ILE A N 1
ATOM 753 C CA . ILE A 1 96 ? 6.163 -0.562 -6.344 1.00 97.06 96 ILE A CA 1
ATOM 754 C C . ILE A 1 96 ? 6.953 -1.468 -7.284 1.00 97.06 96 ILE A C 1
ATOM 756 O O . ILE A 1 96 ? 8.093 -1.809 -7.000 1.00 97.06 96 ILE A O 1
ATOM 760 N N . ALA A 1 97 ? 6.364 -1.919 -8.387 1.00 96.88 97 ALA A N 1
ATOM 761 C CA . ALA A 1 97 ? 7.102 -2.634 -9.412 1.00 96.88 97 ALA A CA 1
ATOM 762 C C . ALA A 1 97 ? 6.439 -2.481 -10.774 1.00 96.88 97 ALA A C 1
ATOM 764 O O . ALA A 1 97 ? 5.212 -2.472 -10.898 1.00 96.88 97 ALA A O 1
ATOM 765 N N . LEU A 1 98 ? 7.267 -2.434 -11.808 1.00 96.56 98 LEU A N 1
ATOM 766 C CA . LEU A 1 98 ? 6.837 -2.484 -13.196 1.00 96.56 98 LEU A CA 1
ATOM 767 C C . LEU A 1 98 ? 7.898 -3.214 -14.002 1.00 96.56 98 LEU A C 1
ATOM 769 O O . LEU A 1 98 ? 9.079 -2.902 -13.888 1.00 96.56 98 LEU A O 1
ATOM 773 N N . ARG A 1 99 ? 7.502 -4.170 -14.838 1.00 95.94 99 ARG A N 1
ATOM 774 C CA . ARG A 1 99 ? 8.428 -4.890 -15.715 1.00 95.94 99 ARG A CA 1
ATOM 775 C C . ARG A 1 99 ? 7.795 -5.142 -17.072 1.00 95.94 99 ARG A C 1
ATOM 777 O O . ARG A 1 99 ? 6.729 -5.749 -17.140 1.00 95.94 99 ARG A O 1
ATOM 784 N N . TYR A 1 100 ? 8.495 -4.747 -18.129 1.00 93.88 100 TYR A N 1
ATOM 785 C CA . TYR A 1 100 ? 8.151 -5.052 -19.515 1.00 93.88 100 TYR A CA 1
ATOM 786 C C . TYR A 1 100 ? 9.052 -6.187 -19.992 1.00 93.88 100 TYR A C 1
ATOM 788 O O . TYR A 1 100 ? 10.233 -5.984 -20.274 1.00 93.88 100 TYR A O 1
ATOM 796 N N . LEU A 1 101 ? 8.509 -7.405 -20.047 1.00 88.56 101 LEU A N 1
ATOM 797 C CA . LEU A 1 101 ? 9.296 -8.611 -20.326 1.00 88.56 101 LEU A CA 1
ATOM 798 C C . LEU A 1 101 ? 9.902 -8.603 -21.734 1.00 88.56 101 LEU A C 1
ATOM 800 O O . LEU A 1 101 ? 11.036 -9.040 -21.904 1.00 88.56 101 LEU A O 1
ATOM 804 N N . GLU A 1 102 ? 9.168 -8.097 -22.726 1.00 89.75 102 GLU A N 1
ATOM 805 C CA . GLU A 1 102 ? 9.638 -8.037 -24.117 1.00 89.75 102 GLU A CA 1
ATOM 806 C C . GLU A 1 102 ? 10.637 -6.898 -24.353 1.00 89.75 102 GLU A C 1
ATOM 808 O O . GLU A 1 102 ? 11.564 -7.038 -25.147 1.00 89.75 102 GLU A O 1
ATOM 813 N N . GLU A 1 103 ? 10.475 -5.784 -23.639 1.00 87.88 103 GLU A N 1
ATOM 814 C CA . GLU A 1 103 ? 11.314 -4.590 -23.794 1.00 87.88 103 GLU A CA 1
ATOM 815 C C . GLU A 1 103 ? 12.566 -4.630 -22.903 1.00 87.88 103 GLU A C 1
ATOM 817 O O . GLU A 1 103 ? 13.485 -3.832 -23.083 1.00 87.88 103 GLU A O 1
ATOM 822 N N . GLY A 1 104 ? 12.634 -5.579 -21.963 1.00 90.12 104 GLY A N 1
ATOM 823 C CA . GLY A 1 104 ? 13.830 -5.865 -21.173 1.00 90.12 104 GLY A CA 1
ATOM 824 C C . GLY A 1 104 ? 14.152 -4.828 -20.096 1.00 90.12 104 GLY A C 1
ATOM 825 O O . GLY A 1 104 ? 15.300 -4.756 -19.661 1.00 90.12 104 GLY A O 1
ATOM 826 N N . TRP A 1 105 ? 13.167 -4.043 -19.655 1.00 93.56 105 TRP A N 1
ATOM 827 C CA . TRP A 1 105 ? 13.328 -3.053 -18.591 1.00 93.56 105 TRP A CA 1
ATOM 828 C C . TRP A 1 105 ? 12.271 -3.206 -17.499 1.00 93.56 105 TRP A C 1
ATOM 830 O O . TRP A 1 105 ? 11.234 -3.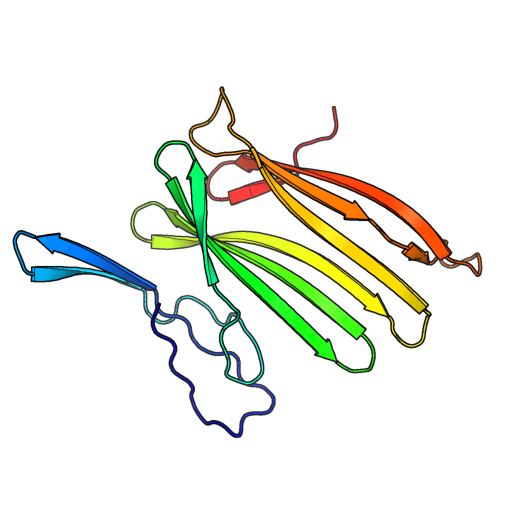859 -17.662 1.00 93.56 105 TRP A O 1
ATOM 840 N N . GLY A 1 106 ? 12.560 -2.611 -16.352 1.00 95.62 106 GLY A N 1
ATOM 841 C CA . GLY A 1 106 ? 11.672 -2.618 -15.207 1.00 95.62 106 GLY A CA 1
ATOM 842 C C . GLY A 1 106 ? 12.352 -2.137 -13.939 1.00 95.62 106 GLY A C 1
ATOM 843 O O . GLY A 1 106 ? 13.580 -2.052 -13.865 1.00 95.62 106 GLY A O 1
ATOM 844 N N . TYR A 1 107 ? 11.535 -1.867 -12.934 1.00 97.12 107 TYR A N 1
ATOM 845 C CA . TYR A 1 107 ? 11.959 -1.471 -11.604 1.00 97.12 107 TYR A CA 1
ATOM 846 C C . TYR A 1 107 ? 11.187 -2.232 -10.533 1.00 97.12 107 TYR A C 1
ATOM 848 O O . TYR A 1 107 ? 10.115 -2.794 -10.781 1.00 97.12 107 TYR A O 1
ATOM 856 N N . GLU A 1 108 ? 11.746 -2.214 -9.335 1.00 97.50 108 GLU A N 1
ATOM 857 C CA . GLU A 1 108 ? 11.123 -2.668 -8.102 1.00 97.50 108 GLU A CA 1
ATOM 858 C C . GLU A 1 108 ? 11.459 -1.696 -6.972 1.00 97.50 108 GLU A C 1
ATOM 860 O O . GLU A 1 108 ? 12.460 -0.974 -7.036 1.00 97.50 108 GLU A O 1
ATOM 865 N N . SER A 1 109 ? 10.621 -1.679 -5.943 1.00 98.06 109 SER A N 1
ATOM 866 C CA . SER A 1 109 ? 10.768 -0.778 -4.813 1.00 98.06 109 SER A CA 1
ATOM 867 C C . SER A 1 109 ? 10.755 -1.525 -3.486 1.00 98.06 109 SER A C 1
ATOM 869 O O . SER A 1 109 ? 9.973 -2.454 -3.272 1.00 98.06 109 SER A O 1
ATOM 871 N N . GLU A 1 110 ? 11.599 -1.071 -2.567 1.00 97.38 110 GLU A N 1
ATOM 872 C CA . GLU A 1 110 ? 11.560 -1.436 -1.156 1.00 97.38 110 GLU A CA 1
ATOM 873 C C . GLU A 1 110 ? 10.731 -0.406 -0.383 1.00 97.38 110 GLU A C 1
ATOM 875 O O . GLU A 1 110 ? 10.807 0.792 -0.655 1.00 97.38 110 GLU A O 1
ATOM 880 N N . VAL A 1 111 ? 9.925 -0.876 0.571 1.00 97.69 111 VAL A N 1
ATOM 881 C CA . VAL A 1 111 ? 9.012 -0.040 1.361 1.00 97.69 111 VAL A CA 1
ATOM 882 C C . VAL A 1 111 ? 9.382 -0.154 2.833 1.00 97.69 111 VAL A C 1
ATOM 884 O O . VAL A 1 111 ? 9.286 -1.235 3.419 1.00 97.69 111 VAL A O 1
ATOM 887 N N . THR A 1 112 ? 9.731 0.975 3.444 1.00 97.62 112 THR A N 1
ATOM 888 C CA . THR A 1 112 ? 10.160 1.050 4.844 1.00 97.62 112 THR A CA 1
ATOM 889 C C . THR A 1 112 ? 9.271 2.006 5.630 1.00 97.62 112 THR A C 1
ATOM 891 O O . THR A 1 112 ? 8.950 3.100 5.172 1.00 97.62 112 THR A O 1
ATOM 894 N N . PHE A 1 113 ? 8.883 1.599 6.841 1.00 97.38 113 PHE A N 1
ATOM 895 C CA . PHE A 1 113 ? 8.104 2.412 7.779 1.00 97.38 113 PHE A CA 1
ATOM 896 C C . PHE A 1 113 ? 9.036 2.954 8.859 1.00 97.38 113 PHE A C 1
ATOM 898 O O . PHE A 1 113 ? 9.635 2.176 9.602 1.00 97.38 113 PHE A O 1
ATOM 905 N N . ILE A 1 114 ? 9.153 4.275 8.945 1.00 97.19 114 ILE A N 1
ATOM 906 C CA . ILE A 1 114 ? 10.142 4.967 9.775 1.00 97.19 114 ILE A CA 1
ATOM 907 C C . ILE A 1 114 ? 9.413 5.820 10.807 1.00 97.19 114 ILE A C 1
ATOM 909 O O . ILE A 1 114 ? 8.516 6.582 10.459 1.00 97.19 114 ILE A O 1
ATOM 913 N N . GLU A 1 115 ? 9.790 5.690 12.078 1.00 96.31 115 GLU A N 1
ATOM 914 C CA . GLU A 1 115 ? 9.205 6.490 13.158 1.00 96.31 115 GLU A CA 1
ATOM 915 C C . GLU A 1 115 ? 9.342 7.993 12.874 1.00 96.31 115 GLU A C 1
ATOM 917 O O . GLU A 1 115 ? 10.398 8.468 12.451 1.00 96.31 115 GLU A O 1
ATOM 922 N N . ASP A 1 116 ? 8.263 8.739 13.109 1.00 92.88 116 ASP A N 1
ATOM 923 C CA . ASP A 1 116 ? 8.254 10.196 13.037 1.00 92.88 116 ASP A CA 1
ATOM 924 C C . ASP A 1 116 ? 8.190 10.762 14.455 1.00 92.88 116 ASP A C 1
ATOM 926 O O . ASP A 1 116 ? 7.323 10.385 15.241 1.00 92.88 116 ASP A O 1
ATOM 930 N N . ALA A 1 117 ? 9.114 11.655 14.801 1.00 90.06 117 ALA A N 1
ATOM 931 C CA . ALA A 1 117 ? 9.106 12.300 16.112 1.00 90.06 117 ALA A CA 1
ATOM 932 C C . ALA A 1 117 ? 7.974 13.334 16.237 1.00 90.06 117 ALA A C 1
ATOM 934 O O . ALA A 1 117 ? 7.519 13.613 17.344 1.00 90.06 117 ALA A O 1
ATOM 935 N N . GLU A 1 118 ? 7.511 13.871 15.106 1.00 90.44 118 GLU A N 1
ATOM 936 C CA . GLU A 1 118 ? 6.530 14.959 15.044 1.00 90.44 118 GLU A CA 1
ATOM 937 C C . GLU A 1 118 ? 5.102 14.460 14.760 1.00 90.44 118 GLU A C 1
ATOM 939 O O . GLU A 1 118 ? 4.164 15.254 14.696 1.00 90.44 118 GLU A O 1
ATOM 944 N N . SER A 1 119 ? 4.914 13.147 14.580 1.00 92.06 119 SER A N 1
ATOM 945 C CA . SER A 1 119 ? 3.625 12.544 14.234 1.00 92.06 119 SER A CA 1
ATOM 946 C C . SER A 1 119 ? 3.416 11.197 14.922 1.00 92.06 119 SER A C 1
ATOM 948 O O . SER A 1 119 ? 4.333 10.396 15.080 1.00 92.06 119 SER A O 1
ATOM 950 N N . ASP A 1 120 ? 2.163 10.895 15.266 1.00 93.31 120 ASP A N 1
ATOM 951 C CA . ASP A 1 120 ? 1.760 9.559 15.724 1.00 93.31 120 ASP A CA 1
ATOM 952 C C . ASP A 1 120 ? 1.914 8.484 14.635 1.00 93.31 120 ASP A C 1
ATOM 954 O O . ASP A 1 120 ? 1.848 7.288 14.940 1.00 93.31 120 ASP A O 1
ATOM 958 N N . TRP A 1 121 ? 2.057 8.902 13.376 1.00 96.56 121 TRP A N 1
ATOM 959 C CA . TRP A 1 121 ? 2.182 8.054 12.199 1.00 96.56 121 TRP A CA 1
ATOM 960 C C . TRP A 1 121 ? 3.638 7.972 11.752 1.00 96.56 121 TRP A C 1
ATOM 962 O O . TRP A 1 121 ? 4.332 8.979 11.672 1.00 96.56 121 TRP A O 1
ATOM 972 N N . HIS A 1 122 ? 4.091 6.770 11.409 1.00 97.81 122 HIS A N 1
ATOM 973 C CA . HIS A 1 122 ? 5.389 6.575 10.770 1.00 97.81 122 HIS A CA 1
ATOM 974 C C . HIS A 1 122 ? 5.385 7.215 9.382 1.00 97.81 122 HIS A C 1
ATOM 976 O O . HIS A 1 122 ? 4.377 7.124 8.681 1.00 97.81 122 HIS A O 1
ATOM 982 N N . LYS A 1 123 ? 6.519 7.771 8.953 1.00 97.62 123 LYS A N 1
ATOM 983 C CA . LYS A 1 123 ? 6.778 8.095 7.545 1.00 97.62 123 LYS A CA 1
ATOM 984 C C . LYS A 1 123 ? 6.970 6.809 6.751 1.00 97.62 123 LYS A C 1
ATOM 986 O O . LYS A 1 123 ? 7.398 5.791 7.298 1.00 97.62 123 LYS A O 1
ATOM 991 N N . ILE A 1 124 ? 6.684 6.865 5.459 1.00 98.00 124 ILE A N 1
ATOM 992 C CA . ILE A 1 124 ? 6.924 5.749 4.544 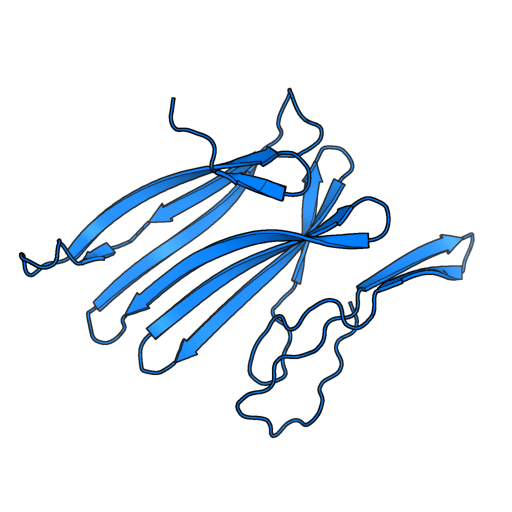1.00 98.00 124 ILE A CA 1
ATOM 993 C C . ILE A 1 124 ? 7.983 6.184 3.544 1.00 98.00 124 ILE A C 1
ATOM 995 O O . ILE A 1 124 ? 7.812 7.184 2.855 1.00 98.00 124 ILE A O 1
ATOM 999 N N . GLN A 1 125 ? 9.070 5.431 3.476 1.00 98.00 125 GLN A N 1
ATOM 1000 C CA . GLN A 1 125 ? 10.104 5.586 2.465 1.00 98.00 125 GLN A CA 1
ATOM 1001 C C . GLN A 1 125 ? 9.910 4.489 1.423 1.00 98.00 125 GLN A C 1
ATOM 1003 O O . GLN A 1 125 ? 9.799 3.312 1.775 1.00 98.00 125 GLN A O 1
ATOM 1008 N N . ILE A 1 126 ? 9.858 4.878 0.154 1.00 97.94 126 ILE A N 1
ATOM 1009 C CA . ILE A 1 126 ? 9.842 3.961 -0.982 1.00 97.94 126 ILE A CA 1
ATOM 1010 C C . ILE A 1 126 ? 11.109 4.207 -1.792 1.00 97.94 126 ILE A C 1
ATOM 1012 O O . ILE A 1 126 ? 11.250 5.255 -2.426 1.00 97.94 126 ILE A O 1
ATOM 1016 N N . THR A 1 127 ? 12.018 3.238 -1.777 1.00 98.06 127 THR A N 1
ATOM 1017 C CA . THR A 1 127 ? 13.269 3.278 -2.540 1.00 98.06 127 THR A CA 1
ATOM 1018 C C . THR A 1 127 ? 13.109 2.409 -3.772 1.00 98.06 127 THR A C 1
ATOM 1020 O O . THR A 1 127 ? 12.924 1.202 -3.659 1.00 98.06 127 THR A O 1
ATOM 1023 N N . THR A 1 128 ? 13.153 3.018 -4.951 1.00 97.81 128 THR A N 1
ATOM 1024 C CA . THR A 1 128 ? 12.943 2.362 -6.242 1.00 97.81 128 THR A CA 1
ATOM 1025 C C . THR A 1 128 ? 14.267 2.195 -6.958 1.00 97.81 128 THR A C 1
ATOM 1027 O O . THR A 1 128 ? 15.003 3.163 -7.130 1.00 97.81 128 THR A O 1
ATOM 1030 N N . THR A 1 129 ? 14.546 0.981 -7.424 1.00 97.88 129 THR A N 1
ATOM 1031 C CA . THR A 1 129 ? 15.738 0.677 -8.217 1.00 97.88 129 THR A CA 1
ATOM 1032 C C . THR A 1 129 ? 15.367 -0.099 -9.470 1.00 97.88 129 THR A C 1
ATOM 1034 O O . THR A 1 129 ? 14.412 -0.878 -9.495 1.00 97.88 129 THR A O 1
ATOM 1037 N N . GLY A 1 130 ? 16.122 0.117 -10.542 1.00 96.56 130 GLY A N 1
ATOM 1038 C CA . GLY A 1 130 ? 15.956 -0.647 -11.769 1.00 96.56 130 GLY A CA 1
ATOM 1039 C C . GLY A 1 130 ? 16.313 0.153 -13.001 1.00 96.56 130 GLY A C 1
ATOM 1040 O O . GLY A 1 130 ? 17.294 0.893 -13.020 1.00 96.56 130 GLY A O 1
ATOM 1041 N N . THR A 1 131 ? 15.525 -0.037 -14.051 1.00 95.69 131 THR A N 1
ATOM 1042 C CA . THR A 1 131 ? 15.738 0.564 -15.364 1.00 95.69 131 THR A CA 1
ATOM 1043 C C . THR A 1 131 ? 14.428 1.067 -15.946 1.00 95.69 131 THR A C 1
ATOM 1045 O O . THR A 1 131 ? 13.395 0.407 -15.829 1.00 95.69 131 THR A O 1
ATOM 1048 N N . ILE A 1 132 ? 14.481 2.220 -16.603 1.00 92.31 132 ILE A N 1
ATOM 1049 C CA . ILE A 1 132 ? 13.366 2.803 -17.358 1.00 92.31 132 ILE A CA 1
ATOM 1050 C C . ILE A 1 132 ? 13.832 3.124 -18.781 1.00 92.31 132 ILE A C 1
ATOM 1052 O O . ILE A 1 132 ? 15.035 3.299 -18.999 1.00 92.31 132 ILE A O 1
ATOM 1056 N N . PRO A 1 133 ? 12.929 3.191 -19.772 1.00 90.31 133 PRO A N 1
ATOM 1057 C CA . PRO A 1 133 ? 13.308 3.603 -21.114 1.00 90.31 133 PRO A CA 1
ATOM 1058 C C . PRO A 1 133 ? 13.825 5.043 -21.081 1.00 90.31 133 PRO A C 1
ATOM 1060 O O . PRO A 1 133 ? 13.185 5.924 -20.503 1.00 90.31 133 PRO A O 1
ATOM 1063 N N . THR A 1 134 ? 14.951 5.308 -21.748 1.00 82.25 134 THR A N 1
ATOM 1064 C CA . THR A 1 134 ? 15.323 6.697 -22.042 1.00 82.25 134 THR A CA 1
ATOM 1065 C C . THR A 1 134 ? 14.199 7.336 -22.855 1.00 82.25 134 THR A C 1
ATOM 1067 O O . THR A 1 134 ? 13.557 6.649 -23.647 1.00 82.25 134 THR A O 1
ATOM 1070 N N . SER A 1 135 ? 13.944 8.631 -22.629 1.00 71.62 135 SER A N 1
ATOM 1071 C CA . SER A 1 135 ? 12.828 9.402 -23.210 1.00 71.62 135 SER A CA 1
ATOM 1072 C C . SER A 1 135 ? 12.431 9.012 -24.643 1.00 71.62 135 SER A C 1
ATOM 1074 O O . SER A 1 135 ? 13.265 8.584 -25.434 1.00 71.62 135 SER A O 1
ATOM 1076 N N . ALA A 1 136 ? 11.180 9.292 -25.032 1.00 60.38 136 ALA A N 1
ATOM 1077 C CA . ALA A 1 136 ? 10.560 8.899 -26.312 1.00 60.38 136 ALA A CA 1
ATOM 1078 C C . ALA A 1 136 ? 11.358 9.184 -27.612 1.00 60.38 136 ALA A C 1
ATOM 1080 O O . ALA A 1 136 ? 10.977 8.725 -28.685 1.00 60.38 136 ALA A O 1
ATOM 1081 N N . THR A 1 137 ? 12.448 9.951 -27.543 1.00 57.91 137 THR A N 1
ATOM 1082 C CA . THR A 1 137 ? 13.318 10.312 -28.671 1.00 57.91 137 THR A CA 1
ATOM 1083 C C . THR A 1 137 ? 14.678 9.597 -28.689 1.00 57.91 137 THR A C 1
ATOM 1085 O O . THR A 1 137 ? 15.420 9.757 -29.659 1.00 57.91 137 THR A O 1
ATOM 1088 N N . LYS A 1 138 ? 15.028 8.799 -27.670 1.00 59.44 138 LYS A N 1
ATOM 1089 C CA . LYS A 1 138 ? 16.288 8.040 -27.590 1.00 59.44 138 LYS A CA 1
ATOM 1090 C C . LYS A 1 138 ? 16.026 6.569 -27.276 1.00 59.44 138 LYS A C 1
ATOM 1092 O O . LYS A 1 138 ? 15.411 6.241 -26.272 1.00 59.44 138 LYS A O 1
ATOM 1097 N N . GLN A 1 139 ? 16.555 5.683 -28.117 1.00 67.19 139 GLN A N 1
ATOM 1098 C CA . GLN A 1 139 ? 16.586 4.248 -27.831 1.00 67.19 139 GLN A CA 1
ATOM 1099 C C . GLN A 1 139 ? 17.603 3.957 -26.724 1.00 67.19 139 GLN A C 1
ATOM 1101 O O . GLN A 1 139 ? 18.758 4.376 -26.825 1.00 67.19 139 GLN A O 1
ATOM 1106 N N . GLY A 1 140 ? 17.174 3.225 -25.699 1.00 81.81 140 GLY A N 1
ATOM 1107 C CA . GLY A 1 140 ? 18.011 2.847 -24.566 1.00 81.81 140 GLY A CA 1
ATOM 1108 C C . GLY A 1 140 ? 17.202 2.663 -23.288 1.00 81.81 140 GLY A C 1
ATOM 1109 O O . GLY A 1 140 ? 16.012 2.968 -23.234 1.00 81.81 140 GLY A O 1
ATOM 1110 N N . VAL A 1 141 ? 17.878 2.158 -22.262 1.00 89.50 141 VAL A N 1
ATOM 1111 C CA . VAL A 1 141 ? 17.379 2.117 -20.888 1.00 89.50 141 VAL A CA 1
ATOM 1112 C C . VAL A 1 141 ? 18.364 2.876 -20.015 1.00 89.50 141 VAL A C 1
ATOM 1114 O O . VAL A 1 141 ? 19.575 2.810 -20.245 1.00 89.50 141 VAL A O 1
ATOM 1117 N N . GLU A 1 142 ? 17.861 3.606 -19.034 1.00 92.44 142 GLU A N 1
ATOM 1118 C CA . GLU A 1 142 ? 18.674 4.252 -18.011 1.00 92.44 142 GLU A CA 1
ATOM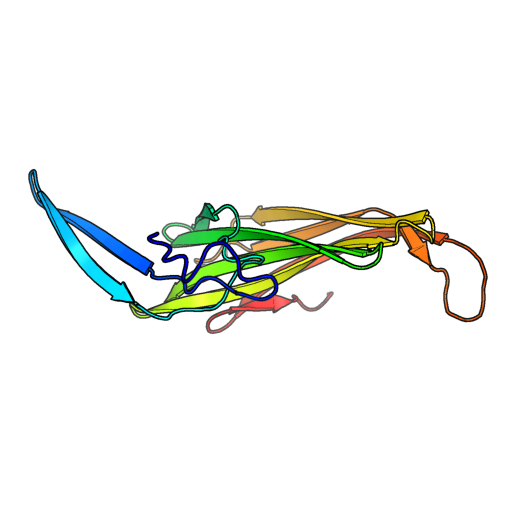 1119 C C . GLU A 1 142 ? 18.388 3.636 -16.650 1.00 92.44 142 GLU A C 1
ATOM 1121 O O . GLU A 1 142 ? 17.256 3.250 -16.351 1.00 92.44 142 GLU A O 1
ATOM 1126 N N . SER A 1 143 ? 19.440 3.500 -15.845 1.00 94.88 143 SER A N 1
ATOM 1127 C CA . SER A 1 143 ? 19.303 3.048 -14.468 1.00 94.88 143 SER A CA 1
ATOM 1128 C C . SER A 1 143 ? 18.713 4.161 -13.619 1.00 94.88 143 SER A C 1
ATOM 1130 O O . SER A 1 143 ? 19.120 5.317 -13.742 1.00 94.88 143 SER A O 1
ATOM 1132 N N . ILE A 1 144 ? 17.793 3.788 -12.738 1.00 95.31 144 ILE A N 1
ATOM 1133 C CA . ILE A 1 144 ? 17.199 4.697 -11.767 1.00 95.31 144 ILE A CA 1
ATOM 1134 C C . ILE A 1 144 ? 17.456 4.210 -10.353 1.00 95.31 144 ILE A C 1
ATOM 1136 O O . ILE A 1 144 ? 17.453 3.009 -10.074 1.00 95.31 144 ILE A O 1
ATOM 1140 N N . GLU A 1 145 ? 17.639 5.188 -9.483 1.00 96.75 145 GLU A N 1
ATOM 1141 C CA . GLU A 1 145 ? 17.559 5.061 -8.041 1.00 96.75 145 GLU A CA 1
ATOM 1142 C C . GLU A 1 145 ? 16.777 6.287 -7.573 1.00 96.75 145 GLU A C 1
ATOM 1144 O O . GLU A 1 145 ? 17.243 7.420 -7.701 1.00 96.75 145 GLU A O 1
ATOM 1149 N N . GLU A 1 146 ? 15.534 6.070 -7.156 1.00 95.38 146 GLU A N 1
ATOM 1150 C CA . GLU A 1 146 ? 14.623 7.129 -6.728 1.00 95.38 146 GLU A CA 1
ATOM 1151 C C . GLU A 1 146 ? 14.153 6.839 -5.311 1.00 95.38 146 GLU A C 1
ATOM 1153 O O . GLU A 1 146 ? 13.813 5.708 -4.969 1.00 95.38 146 GLU A O 1
ATOM 1158 N N . GLU A 1 147 ? 14.088 7.881 -4.498 1.00 96.88 147 GLU A N 1
ATOM 1159 C CA . GLU A 1 147 ? 13.555 7.809 -3.152 1.00 96.88 147 GLU A CA 1
ATOM 1160 C C . GLU A 1 147 ? 12.334 8.719 -3.042 1.00 96.88 147 GLU A C 1
ATOM 1162 O O . GLU A 1 147 ? 12.406 9.916 -3.324 1.00 96.88 147 GLU A O 1
ATOM 1167 N N . LYS A 1 148 ? 11.209 8.146 -2.610 1.00 96.81 148 LYS A N 1
ATOM 1168 C CA . LYS A 1 148 ? 9.982 8.879 -2.298 1.00 96.81 148 LYS A CA 1
ATOM 1169 C C . LYS A 1 148 ? 9.682 8.772 -0.819 1.00 96.81 148 LYS A C 1
ATOM 1171 O O . LYS A 1 148 ? 9.739 7.688 -0.240 1.00 96.81 148 LYS A O 1
ATOM 1176 N N . TRP A 1 149 ? 9.291 9.894 -0.235 1.00 97.31 149 TRP A N 1
ATOM 1177 C CA . TRP A 1 149 ? 8.839 9.963 1.145 1.00 97.31 149 TRP A CA 1
ATOM 1178 C C . TRP A 1 149 ? 7.364 10.282 1.183 1.00 97.31 149 TRP A C 1
ATOM 1180 O O . TRP A 1 149 ? 6.915 11.216 0.528 1.00 97.31 149 TRP A O 1
ATOM 1190 N N . PHE A 1 150 ? 6.626 9.540 1.993 1.00 97.62 150 PHE A N 1
ATOM 1191 C CA . PHE A 1 150 ? 5.239 9.827 2.285 1.00 97.62 150 PHE A CA 1
ATOM 1192 C C . PHE A 1 150 ? 5.086 10.147 3.761 1.00 97.62 150 PHE A C 1
ATOM 1194 O O . PHE A 1 150 ? 5.583 9.432 4.637 1.00 97.62 150 PHE A O 1
ATOM 1201 N N . VAL A 1 151 ? 4.369 11.228 4.024 1.00 97.06 151 VAL A N 1
ATOM 1202 C CA . VAL A 1 151 ? 4.025 11.696 5.362 1.00 97.06 151 VAL A CA 1
ATOM 1203 C C . VAL A 1 151 ? 2.519 11.632 5.536 1.00 97.06 151 VAL A C 1
ATOM 1205 O O . VAL A 1 151 ? 1.760 11.715 4.570 1.00 97.06 151 VAL A O 1
ATOM 1208 N N . TRP A 1 152 ? 2.086 11.424 6.772 1.00 96.44 152 TRP A N 1
ATOM 1209 C CA . TRP A 1 152 ? 0.667 11.435 7.084 1.00 96.44 152 TRP A CA 1
ATOM 1210 C C . TRP A 1 152 ? 0.102 12.849 6.956 1.00 96.44 152 TRP A C 1
ATOM 1212 O O . TRP A 1 152 ? 0.633 13.774 7.567 1.00 96.44 152 TRP A O 1
ATOM 1222 N N . ASP A 1 153 ? -0.994 12.988 6.218 1.00 94.75 153 ASP A N 1
ATOM 1223 C CA . ASP A 1 153 ? -1.729 14.237 6.060 1.00 94.75 153 ASP A CA 1
ATOM 1224 C C . ASP A 1 153 ? -3.237 13.948 5.971 1.00 94.75 153 ASP A C 1
ATOM 1226 O O . ASP A 1 153 ? -3.716 13.263 5.062 1.00 94.75 153 ASP A O 1
ATOM 1230 N N . GLU A 1 154 ? -3.961 14.419 6.989 1.00 88.94 154 GLU A N 1
ATOM 1231 C CA . GLU A 1 154 ? -5.425 14.391 7.127 1.00 88.94 154 GLU A CA 1
ATOM 1232 C C . GLU A 1 154 ? -6.144 13.189 6.476 1.00 88.94 154 GLU A C 1
ATOM 1234 O O . GLU A 1 154 ? -6.977 13.327 5.583 1.00 88.94 154 GLU A O 1
ATOM 1239 N N . GLY A 1 155 ? -5.858 11.979 6.970 1.00 93.06 155 GLY A N 1
ATOM 1240 C CA . GLY A 1 155 ? -6.600 10.764 6.603 1.00 93.06 155 GLY A CA 1
ATOM 1241 C C . GLY A 1 155 ? -5.901 9.857 5.590 1.00 93.06 155 GLY A C 1
ATOM 1242 O O . GLY A 1 155 ? -6.367 8.744 5.361 1.00 93.06 155 GLY A O 1
ATOM 1243 N N . SER A 1 156 ? -4.772 10.277 5.017 1.00 96.94 156 SER A N 1
ATOM 1244 C CA . SER A 1 156 ? -3.982 9.441 4.106 1.00 96.94 156 SER A CA 1
ATOM 1245 C C . SER A 1 156 ? -2.501 9.811 4.126 1.00 96.94 156 SER A C 1
ATOM 1247 O O . SER A 1 156 ? -2.102 10.841 4.658 1.00 96.94 156 SER A O 1
ATOM 1249 N N . TYR A 1 157 ? -1.674 8.971 3.520 1.00 97.50 157 TYR A N 1
ATOM 1250 C CA . TYR A 1 157 ? -0.289 9.291 3.221 1.00 97.50 157 TYR A CA 1
ATOM 1251 C C . TYR A 1 157 ? -0.195 10.138 1.949 1.00 97.50 157 TYR A C 1
ATOM 1253 O O . TYR A 1 157 ? -0.781 9.801 0.918 1.00 97.50 157 TYR A O 1
ATOM 1261 N N . ARG A 1 158 ? 0.568 11.229 2.011 1.00 96.62 158 ARG A N 1
ATOM 1262 C CA . ARG A 1 158 ? 0.847 12.127 0.885 1.00 96.62 158 ARG A CA 1
ATOM 1263 C C . ARG A 1 158 ? 2.336 12.165 0.604 1.00 96.62 158 ARG A C 1
ATOM 1265 O O . ARG A 1 158 ? 3.139 12.102 1.533 1.00 96.62 158 ARG A O 1
ATOM 1272 N N . LEU A 1 159 ? 2.688 12.277 -0.675 1.00 96.56 159 LEU A N 1
ATOM 1273 C CA . LEU A 1 159 ? 4.069 12.495 -1.088 1.00 96.56 159 LEU A CA 1
ATOM 1274 C C . LEU A 1 159 ? 4.575 13.790 -0.439 1.00 96.56 159 LEU A C 1
ATOM 1276 O O . LEU A 1 159 ? 3.952 14.840 -0.586 1.00 96.56 159 LEU A O 1
ATOM 1280 N N . ALA A 1 160 ? 5.678 13.701 0.296 1.00 93.12 160 ALA A N 1
ATOM 1281 C CA . ALA A 1 160 ? 6.336 14.855 0.878 1.00 93.12 160 ALA A CA 1
ATOM 1282 C C . ALA A 1 160 ? 6.930 15.716 -0.243 1.00 93.12 160 ALA A C 1
ATOM 1284 O O . ALA A 1 160 ? 7.543 15.192 -1.177 1.00 93.12 160 ALA A O 1
ATOM 1285 N N . GLU A 1 161 ? 6.761 17.035 -0.151 1.00 82.50 161 GLU A N 1
ATOM 1286 C CA . GLU A 1 161 ? 7.441 17.949 -1.066 1.00 82.50 161 GLU A CA 1
ATOM 1287 C C . GLU A 1 161 ? 8.959 17.797 -0.907 1.00 82.50 161 GLU A C 1
ATOM 1289 O O . GLU A 1 161 ? 9.484 17.691 0.205 1.00 82.50 161 GLU A O 1
ATOM 1294 N N . SER A 1 162 ? 9.671 17.744 -2.033 1.00 58.78 162 SER A N 1
ATOM 1295 C CA . SER A 1 162 ? 11.131 17.759 -2.037 1.00 58.78 162 SER A CA 1
ATOM 1296 C C . SER A 1 162 ? 11.592 19.123 -1.512 1.00 58.78 162 SER A C 1
ATOM 1298 O O . SER A 1 162 ? 11.311 20.136 -2.151 1.00 58.78 162 SER A O 1
ATOM 1300 N N . ASN A 1 163 ? 12.254 19.152 -0.352 1.00 39.91 163 ASN A N 1
ATOM 1301 C CA . ASN A 1 163 ? 12.926 20.359 0.148 1.00 39.91 163 ASN A CA 1
ATOM 1302 C C . ASN A 1 163 ? 14.086 20.780 -0.762 1.00 39.91 163 ASN A C 1
ATOM 1304 O O . ASN A 1 163 ? 14.838 19.880 -1.205 1.00 39.91 163 ASN A O 1
#

Radius of gyration: 18.65 Å; chains: 1; bounding box: 38×41×58 Å

pLDDT: mean 88.49, std 12.5, range [39.91, 98.06]

Secondary structure (DSSP, 8-state):
-EEE-S-TT-TTPPPEEEEEEEEEETTEEEEEEEEEEEE--SBTTBPPPEEEEEEETTEEEEEEEEEEEETTEEEEEEEEEEEETTEEEEEEEEEEEEEETTTTEEEEEEEEEE--SS-SBPEEEEEEEEEEE--TTS-SEEEEEEEEEEEEETTEEEEPP--